Protein AF-A0AAN0JV36-F1 (afdb_monomer)

Solvent-accessible surface area (backbone atoms only — not comparable to full-atom values): 6906 Å² total; per-residue (Å²): 135,84,82,75,78,80,66,51,86,84,63,76,92,45,72,68,55,52,43,62,37,34,51,94,39,16,82,43,27,59,61,54,16,56,71,66,74,36,91,44,90,87,61,74,95,50,91,94,39,35,60,59,49,27,43,50,36,50,50,50,39,62,73,65,67,61,78,85,49,72,66,50,56,46,52,46,20,70,78,36,47,91,74,24,40,66,34,39,54,45,42,32,55,71,53,71,44,63,84,78,72,80,75,80,88,73,86,86,79,92,132

Foldseek 3Di:
DDPPPLPLPPDDQDLVLLLVLCVVLLQCLVLLLVLLVHDLPPPDPDPPCSSVSNSVSVVRSVVVVPPRDLVSVLVSCVVPVPRCVSSNCSSCVSSVHDPVPPPPPDDDDDD

Sequence (111 aa):
MKQKHVLSGDKELNLDAVTRIFGSSAHHYMLIGNGLGVRTADLMPIPGTADINSRYVFQRWFEANRNISWNTLIKLCDNYPDELGKAKSELLKYIGQSPDSASSDTQQLPN

Organism: Amphimedon queenslandica (NCBI:txid400682)

Nearest PDB structures (foldseek):
  8f5h-assembly1_A  TM=2.644E-01  e=2.856E+00  Mus musculus
  5m4y-assembly2_C  TM=2.386E-01  e=7.178E+00  Saccharomyces cerevisiae S288C

Mean predicted aligned error: 8.51 Å

Secondary structure (DSSP, 8-state):
--------TT----HHHHHHHTGGGGGGHHHHHHHTT---TT----TT-HHHHHHHHHHHHHHHTSS-SHHHHHHHHHH-HHHHHHHHHHHHHHHT--GGGG---S-----

Structure (mmCIF, N/CA/C/O backbone):
data_AF-A0AAN0JV36-F1
#
_entry.id   AF-A0AAN0JV36-F1
#
loop_
_atom_site.group_PDB
_atom_site.id
_atom_site.type_symbol
_atom_site.label_atom_id
_atom_site.label_alt_id
_atom_site.label_comp_id
_atom_site.label_asym_id
_atom_site.label_entity_id
_atom_site.label_seq_id
_atom_site.pdbx_PDB_ins_code
_atom_site.Cartn_x
_atom_site.Cartn_y
_atom_site.Cartn_z
_atom_site.occupancy
_atom_site.B_iso_or_equiv
_atom_site.auth_seq_id
_atom_site.auth_comp_id
_atom_site.auth_asym_id
_atom_site.auth_atom_id
_atom_site.pdbx_PDB_model_num
ATOM 1 N N . MET A 1 1 ? -28.336 5.730 24.401 1.00 37.94 1 MET A N 1
ATOM 2 C CA . MET A 1 1 ? -27.187 6.390 23.744 1.00 37.94 1 MET A CA 1
ATOM 3 C C . MET A 1 1 ? -26.679 5.456 22.659 1.00 37.94 1 MET A C 1
ATOM 5 O O . MET A 1 1 ? -26.290 4.344 22.980 1.00 37.94 1 MET A O 1
ATOM 9 N N . LYS A 1 2 ? -26.796 5.826 21.380 1.00 34.12 2 LYS A N 1
ATOM 10 C CA . LYS A 1 2 ? -26.334 4.972 20.278 1.00 34.12 2 LYS A CA 1
ATOM 11 C C . LYS A 1 2 ? -24.830 5.188 20.126 1.00 34.12 2 LYS A C 1
ATOM 13 O O . LYS A 1 2 ? -24.423 6.272 19.716 1.00 34.12 2 LYS A O 1
ATOM 18 N N . GLN A 1 3 ? -24.026 4.193 20.503 1.00 38.31 3 GLN A N 1
ATOM 19 C CA . GLN A 1 3 ? -22.614 4.149 20.134 1.00 38.31 3 GLN A CA 1
ATOM 20 C C . GLN A 1 3 ? -22.547 4.193 18.605 1.00 38.31 3 GLN A C 1
ATOM 22 O O . GLN A 1 3 ? -23.001 3.274 17.924 1.00 38.31 3 GLN A O 1
ATOM 27 N N . LYS A 1 4 ? -22.056 5.304 18.055 1.00 38.88 4 LYS A N 1
ATOM 28 C CA . LYS A 1 4 ? -21.694 5.370 16.644 1.00 38.88 4 LYS A CA 1
ATOM 29 C C . LYS A 1 4 ? -20.395 4.585 16.510 1.00 38.88 4 LYS A C 1
ATOM 31 O O . LYS A 1 4 ? -19.326 5.130 16.757 1.00 38.88 4 LYS A O 1
ATOM 36 N N . HIS A 1 5 ? -20.492 3.315 16.129 1.00 41.75 5 HIS A N 1
ATOM 37 C CA . HIS A 1 5 ? -19.407 2.686 15.388 1.00 41.75 5 HIS A CA 1
ATOM 38 C C . HIS A 1 5 ? -19.176 3.566 14.156 1.00 41.75 5 HIS A C 1
ATOM 40 O O . HIS A 1 5 ? -19.985 3.559 13.228 1.00 41.75 5 HIS A O 1
ATOM 46 N N . VAL A 1 6 ? -18.128 4.390 14.174 1.00 44.47 6 VAL A N 1
ATOM 47 C CA . VAL A 1 6 ? -17.681 5.139 12.996 1.00 44.47 6 VAL A CA 1
ATOM 48 C C . VAL A 1 6 ? -16.983 4.131 12.082 1.00 44.47 6 VAL A C 1
ATOM 50 O O . VAL A 1 6 ? -15.763 4.086 11.962 1.00 44.47 6 VAL A O 1
ATOM 53 N N . LEU A 1 7 ? -17.772 3.249 11.473 1.00 53.59 7 LEU A N 1
ATOM 54 C CA . LEU A 1 7 ? -17.350 2.522 10.289 1.00 53.59 7 LEU A CA 1
ATOM 55 C C . LEU A 1 7 ? -17.380 3.534 9.148 1.00 53.59 7 LEU A C 1
ATOM 57 O O . LEU A 1 7 ? -18.456 3.812 8.640 1.00 53.59 7 LEU A O 1
ATOM 61 N N . SER A 1 8 ? -16.222 4.131 8.838 1.00 56.84 8 SER A N 1
ATOM 62 C CA . SER A 1 8 ? -15.798 4.580 7.497 1.00 56.84 8 SER A CA 1
ATOM 63 C C . SER A 1 8 ? -16.937 4.973 6.531 1.00 56.84 8 SER A C 1
ATOM 65 O O . SER A 1 8 ? -17.032 4.435 5.435 1.00 56.84 8 SER A O 1
ATOM 67 N N . GLY A 1 9 ? -17.843 5.868 6.945 1.00 52.47 9 GLY A N 1
ATOM 68 C CA . GLY A 1 9 ? -19.154 5.991 6.288 1.00 52.47 9 GLY A CA 1
ATOM 69 C C . GLY A 1 9 ? -19.087 6.433 4.827 1.00 52.47 9 GLY A C 1
ATOM 70 O O . GLY A 1 9 ? -19.944 6.049 4.043 1.00 52.47 9 GLY A O 1
ATOM 71 N N . ASP A 1 10 ? -18.025 7.161 4.460 1.00 65.25 10 ASP A N 1
ATOM 72 C CA . ASP A 1 10 ? -17.920 7.829 3.158 1.00 65.25 10 ASP A CA 1
ATOM 73 C C . ASP A 1 10 ? -16.550 7.649 2.471 1.00 65.25 10 ASP A C 1
ATOM 75 O O . ASP A 1 10 ? -16.275 8.297 1.459 1.00 65.25 10 ASP A O 1
ATOM 79 N N . LYS A 1 11 ? -15.634 6.837 3.025 1.00 84.19 11 LYS A N 1
ATOM 80 C CA . LYS A 1 11 ? -14.279 6.667 2.465 1.00 84.19 11 LYS A CA 1
ATOM 81 C C . LYS A 1 11 ? -14.163 5.353 1.712 1.00 84.19 11 LYS A C 1
ATOM 83 O O . LYS A 1 11 ? -13.981 4.288 2.299 1.00 84.19 11 LYS A O 1
ATOM 88 N N . GLU A 1 12 ? -14.230 5.461 0.393 1.00 89.75 12 GLU A N 1
ATOM 89 C CA . GLU A 1 12 ? -14.018 4.338 -0.506 1.00 89.75 12 GLU A CA 1
ATOM 90 C C . GLU A 1 12 ? -12.574 3.826 -0.413 1.00 89.75 12 GLU A C 1
ATOM 92 O O . GLU A 1 12 ? -11.605 4.586 -0.493 1.00 89.75 12 GLU A O 1
ATOM 97 N N . LEU A 1 13 ? -12.438 2.511 -0.253 1.00 94.00 13 LEU A N 1
ATOM 98 C CA . LEU A 1 13 ? -11.164 1.824 -0.392 1.00 94.00 13 LEU A CA 1
ATOM 99 C C . LEU A 1 13 ? -10.874 1.640 -1.884 1.00 94.00 13 LEU A C 1
ATOM 101 O O . LEU A 1 13 ? -11.415 0.738 -2.516 1.00 94.00 13 LEU A O 1
ATOM 105 N N . ASN A 1 14 ? -10.014 2.491 -2.437 1.00 95.88 14 ASN A N 1
ATOM 106 C CA . ASN A 1 14 ? -9.601 2.433 -3.837 1.00 95.88 14 ASN A CA 1
ATOM 107 C C . ASN A 1 14 ? -8.079 2.603 -3.986 1.00 95.88 14 ASN A C 1
ATOM 109 O O . ASN A 1 14 ? -7.368 2.933 -3.030 1.00 95.88 14 ASN A O 1
ATOM 113 N N . LEU A 1 15 ? -7.578 2.343 -5.197 1.00 96.12 15 LEU A N 1
ATOM 114 C CA . LEU A 1 15 ? -6.148 2.356 -5.509 1.00 96.12 15 LEU A CA 1
ATOM 115 C C . LEU A 1 15 ? -5.488 3.710 -5.209 1.00 96.12 15 LEU A C 1
ATOM 117 O O . LEU A 1 15 ? -4.376 3.746 -4.679 1.00 96.12 15 LEU A O 1
ATOM 121 N N . ASP A 1 16 ? -6.172 4.815 -5.500 1.00 95.94 16 ASP A N 1
ATOM 122 C CA . ASP A 1 16 ? -5.634 6.160 -5.285 1.00 95.94 16 ASP A CA 1
ATOM 123 C C . ASP A 1 16 ? -5.505 6.479 -3.793 1.00 95.94 16 ASP A C 1
ATOM 125 O O . ASP A 1 16 ? -4.486 7.021 -3.354 1.00 95.94 16 ASP A O 1
ATOM 129 N N . ALA A 1 17 ? -6.502 6.087 -2.993 1.00 96.31 17 ALA A N 1
ATOM 130 C CA . ALA A 1 17 ? -6.473 6.259 -1.548 1.00 96.31 17 ALA A CA 1
ATOM 131 C C . ALA A 1 17 ? -5.292 5.504 -0.922 1.00 96.31 17 ALA A C 1
ATOM 133 O O . ALA A 1 17 ? -4.495 6.108 -0.200 1.00 96.31 17 ALA A O 1
ATOM 134 N N . VAL A 1 18 ? -5.129 4.212 -1.231 1.00 97.00 18 VAL A N 1
ATOM 135 C CA . VAL A 1 18 ? -4.041 3.410 -0.640 1.00 97.00 18 VAL A CA 1
ATOM 136 C C . VAL A 1 18 ? -2.664 3.854 -1.131 1.00 97.00 18 VAL A C 1
ATOM 138 O O . VAL A 1 18 ? -1.742 3.945 -0.326 1.00 97.00 18 VAL A O 1
ATOM 141 N N . THR A 1 19 ? -2.528 4.233 -2.405 1.00 96.38 19 THR A N 1
ATOM 142 C CA . THR A 1 19 ? -1.252 4.738 -2.943 1.00 96.38 19 THR A CA 1
ATOM 143 C C . THR A 1 19 ? -0.844 6.032 -2.240 1.00 96.38 19 THR A C 1
ATOM 145 O O . THR A 1 19 ? 0.322 6.212 -1.895 1.00 96.38 19 THR A O 1
ATOM 148 N N . ARG A 1 20 ? -1.804 6.922 -1.954 1.00 95.81 20 ARG A N 1
ATOM 149 C CA . ARG A 1 20 ? -1.537 8.162 -1.217 1.00 95.81 20 ARG A CA 1
ATOM 150 C C . ARG A 1 20 ? -1.170 7.906 0.246 1.00 95.81 20 ARG A C 1
ATOM 152 O O . ARG A 1 20 ? -0.234 8.527 0.740 1.00 95.81 20 ARG A O 1
ATOM 159 N N . ILE A 1 21 ? -1.889 7.014 0.927 1.00 97.31 21 ILE A N 1
ATOM 160 C CA . ILE A 1 21 ? -1.645 6.673 2.340 1.00 97.31 21 ILE A CA 1
ATOM 161 C C . ILE A 1 21 ? -0.256 6.049 2.522 1.00 97.31 21 ILE A C 1
ATOM 163 O O . ILE A 1 21 ? 0.470 6.405 3.448 1.00 97.31 21 ILE A O 1
ATOM 167 N N . PHE A 1 22 ? 0.131 5.146 1.622 1.00 97.56 22 PHE A N 1
ATOM 168 C CA . PHE A 1 22 ? 1.395 4.414 1.703 1.00 97.56 22 PHE A CA 1
ATOM 169 C C . PHE A 1 22 ? 2.546 5.088 0.948 1.00 97.56 22 PHE A C 1
ATOM 171 O O . PHE A 1 22 ? 3.643 4.537 0.918 1.00 97.56 22 PHE A O 1
ATOM 178 N N . GLY A 1 23 ? 2.346 6.283 0.382 1.00 96.00 23 GLY A N 1
ATOM 179 C CA . GLY A 1 23 ? 3.361 6.959 -0.433 1.00 96.00 23 GLY A CA 1
ATOM 180 C C . GLY A 1 23 ? 4.684 7.173 0.307 1.00 96.00 23 GLY A C 1
ATOM 181 O O . GLY A 1 23 ? 5.754 6.921 -0.238 1.00 96.00 23 GLY A O 1
ATOM 182 N N . SER A 1 24 ? 4.643 7.525 1.598 1.00 94.25 24 SER A N 1
ATOM 183 C CA . SER A 1 24 ? 5.874 7.659 2.394 1.00 94.25 24 SER A CA 1
ATOM 184 C C . SER A 1 24 ? 6.567 6.336 2.721 1.00 94.25 24 SER A C 1
ATOM 186 O O . SER A 1 24 ? 7.663 6.377 3.260 1.00 94.25 24 SER A O 1
ATOM 188 N N . SER A 1 25 ? 5.931 5.199 2.438 1.00 96.81 25 SER A N 1
ATOM 189 C CA . SER A 1 25 ? 6.436 3.843 2.674 1.00 96.81 25 SER A CA 1
ATOM 190 C C . SER A 1 25 ? 6.574 3.055 1.363 1.00 96.81 25 SER A C 1
ATOM 192 O O . SER A 1 25 ? 6.752 1.838 1.390 1.00 96.81 25 SER A O 1
ATOM 194 N N . ALA A 1 26 ? 6.514 3.718 0.201 1.00 96.06 26 ALA A N 1
ATOM 195 C CA . ALA A 1 26 ? 6.531 3.058 -1.104 1.00 96.06 26 ALA A CA 1
ATOM 196 C C . ALA A 1 26 ? 7.798 2.219 -1.347 1.00 96.06 26 ALA A C 1
ATOM 198 O O . ALA A 1 26 ? 7.757 1.188 -2.015 1.00 96.06 26 ALA A O 1
ATOM 199 N N . HIS A 1 27 ? 8.925 2.606 -0.749 1.00 96.12 27 HIS A N 1
ATOM 200 C CA . HIS A 1 27 ? 10.187 1.858 -0.790 1.00 96.12 27 HIS A CA 1
ATOM 201 C C . HIS A 1 27 ? 10.098 0.478 -0.111 1.00 96.12 27 HIS A C 1
ATOM 203 O O . HIS A 1 27 ? 10.904 -0.396 -0.420 1.00 96.12 27 HIS A O 1
ATOM 209 N N . HIS A 1 28 ? 9.076 0.235 0.715 1.00 97.12 28 HIS A N 1
ATOM 210 C CA . HIS A 1 28 ? 8.772 -1.067 1.314 1.00 97.12 28 HIS A CA 1
ATOM 211 C C . HIS A 1 28 ? 7.801 -1.917 0.471 1.00 97.12 28 HIS A C 1
ATOM 213 O O . HIS A 1 28 ? 7.208 -2.858 0.993 1.00 97.12 28 HIS A O 1
ATOM 219 N N . TYR A 1 29 ? 7.625 -1.638 -0.828 1.00 97.12 29 TYR A N 1
ATOM 220 C CA . TYR A 1 29 ? 6.660 -2.347 -1.687 1.00 97.12 29 TYR A CA 1
ATOM 221 C C . TYR A 1 29 ? 6.783 -3.882 -1.645 1.00 97.12 29 TYR A C 1
ATOM 223 O O . TYR A 1 29 ? 5.768 -4.570 -1.706 1.00 97.12 29 TYR A O 1
ATOM 231 N N . MET A 1 30 ? 7.992 -4.440 -1.498 1.00 97.06 30 MET A N 1
ATOM 232 C CA . MET A 1 30 ? 8.178 -5.894 -1.373 1.00 97.06 30 MET A CA 1
ATOM 233 C C . MET A 1 30 ? 7.585 -6.443 -0.069 1.00 97.06 30 MET A C 1
ATOM 235 O O . MET A 1 30 ? 6.882 -7.450 -0.092 1.00 97.06 30 MET A O 1
ATOM 239 N N . LEU A 1 31 ? 7.834 -5.758 1.052 1.00 97.69 31 LEU A N 1
ATOM 240 C CA . LEU A 1 31 ? 7.286 -6.096 2.368 1.00 97.69 31 LEU A CA 1
ATOM 241 C C . LEU A 1 31 ? 5.761 -5.956 2.366 1.00 97.69 31 LEU A C 1
ATOM 243 O O . LEU A 1 31 ? 5.064 -6.880 2.780 1.00 97.69 31 LEU A O 1
ATOM 247 N N . ILE A 1 32 ? 5.247 -4.851 1.817 1.00 97.88 32 ILE A N 1
ATOM 248 C CA . ILE A 1 32 ? 3.807 -4.611 1.658 1.00 97.88 32 ILE A CA 1
ATOM 249 C C . ILE A 1 32 ? 3.178 -5.738 0.832 1.00 97.88 32 ILE A C 1
ATOM 251 O O . ILE A 1 32 ? 2.185 -6.327 1.250 1.00 97.88 32 ILE A O 1
ATOM 255 N N . GLY A 1 33 ? 3.768 -6.083 -0.315 1.00 97.12 33 GLY A N 1
ATOM 256 C CA . GLY A 1 33 ? 3.233 -7.128 -1.185 1.00 97.12 33 GLY A CA 1
ATOM 257 C C . GLY A 1 33 ? 3.215 -8.501 -0.523 1.00 97.12 33 GLY A C 1
ATOM 258 O O . GLY A 1 33 ? 2.199 -9.190 -0.588 1.00 97.12 33 GLY A O 1
ATOM 259 N N . ASN A 1 34 ? 4.279 -8.862 0.195 1.00 96.62 34 ASN A N 1
ATOM 260 C CA . ASN A 1 34 ? 4.328 -10.111 0.952 1.00 96.62 34 ASN A CA 1
ATOM 261 C C . ASN A 1 34 ? 3.256 -10.152 2.052 1.00 96.62 34 ASN A C 1
ATOM 263 O O . ASN A 1 34 ? 2.545 -11.149 2.168 1.00 96.62 34 ASN A O 1
ATOM 267 N N . GLY A 1 35 ? 3.090 -9.066 2.813 1.00 96.25 35 GLY A N 1
ATOM 268 C CA . GLY A 1 35 ? 2.060 -8.974 3.850 1.00 96.25 35 GLY A CA 1
ATOM 269 C C . GLY A 1 35 ? 0.626 -8.980 3.302 1.00 96.25 35 GLY A C 1
ATOM 270 O O . GLY A 1 35 ? -0.287 -9.451 3.975 1.00 96.25 35 GLY A O 1
ATOM 271 N N . LEU A 1 36 ? 0.428 -8.526 2.060 1.00 96.75 36 LEU A N 1
ATOM 272 C CA . LEU A 1 36 ? -0.846 -8.610 1.333 1.00 96.75 36 LEU A CA 1
ATOM 273 C C . LEU A 1 36 ? -1.025 -9.923 0.550 1.00 96.75 36 LEU A C 1
ATOM 275 O O . LEU A 1 36 ? -2.072 -10.132 -0.064 1.00 96.75 36 LEU A O 1
ATOM 279 N N . GLY A 1 37 ? -0.028 -10.812 0.560 1.00 96.00 37 GLY A N 1
ATOM 280 C CA . GLY A 1 37 ? -0.074 -12.092 -0.145 1.00 96.00 37 GLY A CA 1
ATOM 281 C C . GLY A 1 37 ? -0.055 -11.970 -1.672 1.00 96.00 37 GLY A C 1
ATOM 282 O O . GLY A 1 37 ? -0.603 -12.834 -2.358 1.00 96.00 37 GLY A O 1
ATOM 283 N N . VAL A 1 38 ? 0.556 -10.915 -2.217 1.00 96.50 38 VAL A N 1
ATOM 284 C CA . VAL A 1 38 ? 0.698 -10.704 -3.665 1.00 96.50 38 VAL A CA 1
ATOM 285 C C . VAL A 1 38 ? 2.147 -10.827 -4.115 1.00 96.50 38 VAL A C 1
ATOM 287 O O . VAL A 1 38 ? 3.089 -10.491 -3.401 1.00 96.50 38 VAL A O 1
ATOM 290 N N . ARG A 1 39 ? 2.338 -11.312 -5.343 1.00 95.44 39 ARG A N 1
ATOM 291 C CA . ARG A 1 39 ? 3.667 -11.529 -5.920 1.00 95.44 39 ARG A CA 1
ATOM 292 C C . ARG A 1 39 ? 4.391 -10.200 -6.154 1.00 95.44 39 ARG A C 1
ATOM 294 O O . ARG A 1 39 ? 3.827 -9.289 -6.757 1.00 95.44 39 ARG A O 1
ATOM 301 N N . THR A 1 40 ? 5.665 -10.150 -5.770 1.00 96.12 40 THR A N 1
ATOM 302 C CA . THR A 1 40 ? 6.573 -9.003 -5.976 1.00 96.12 40 THR A CA 1
ATOM 303 C C . THR A 1 40 ? 7.867 -9.372 -6.705 1.00 96.12 40 THR A C 1
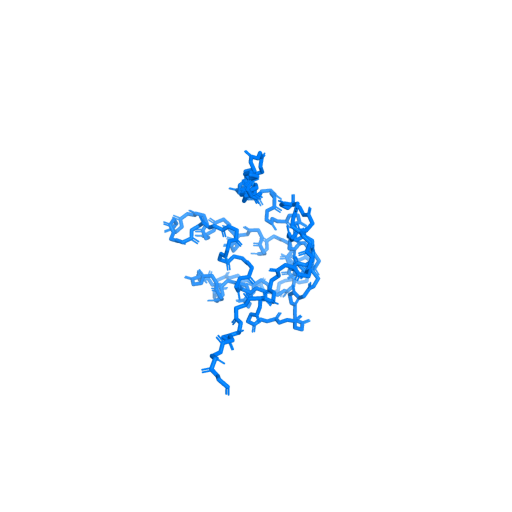ATOM 305 O O . THR A 1 40 ? 8.626 -8.487 -7.073 1.00 96.12 40 THR A O 1
ATOM 308 N N . ALA A 1 41 ? 8.113 -10.663 -6.958 1.00 93.50 41 ALA A N 1
ATOM 309 C CA . ALA A 1 41 ? 9.376 -11.173 -7.505 1.00 93.50 41 ALA A CA 1
ATOM 310 C C . ALA A 1 41 ? 9.741 -10.649 -8.909 1.00 93.50 41 ALA A C 1
ATOM 312 O O . ALA A 1 41 ? 10.890 -10.733 -9.323 1.00 93.50 41 ALA A O 1
ATOM 313 N N . ASP A 1 42 ? 8.763 -10.154 -9.660 1.00 93.38 42 ASP A N 1
ATOM 314 C CA . ASP A 1 42 ? 8.935 -9.549 -10.983 1.00 93.38 42 ASP A CA 1
ATOM 315 C C . ASP A 1 42 ? 9.052 -8.016 -10.945 1.00 93.38 42 ASP A C 1
ATOM 317 O O . ASP A 1 42 ? 9.280 -7.393 -11.979 1.00 93.38 42 ASP A O 1
ATOM 321 N N . LEU A 1 43 ? 8.916 -7.402 -9.767 1.00 93.81 43 LEU A N 1
ATOM 322 C CA . LEU A 1 43 ? 9.133 -5.973 -9.576 1.00 93.81 43 LEU A CA 1
ATOM 323 C C . LEU A 1 43 ? 10.622 -5.728 -9.329 1.00 93.81 43 LEU A C 1
ATOM 325 O O . LEU A 1 43 ? 11.201 -6.237 -8.371 1.00 93.81 43 LEU A O 1
ATOM 329 N N . MET A 1 44 ? 11.248 -4.946 -10.206 1.00 89.44 44 MET A N 1
ATOM 330 C CA . MET A 1 44 ? 12.671 -4.639 -10.105 1.00 89.44 44 MET A CA 1
ATOM 331 C C . MET A 1 44 ? 12.903 -3.395 -9.234 1.00 89.44 44 MET A C 1
ATOM 333 O O . MET A 1 44 ? 12.241 -2.373 -9.449 1.00 89.44 44 MET A O 1
ATOM 337 N N . PRO A 1 45 ? 13.866 -3.422 -8.295 1.00 86.12 45 PRO A N 1
ATOM 338 C CA . PRO A 1 45 ? 14.242 -2.261 -7.495 1.00 86.12 45 PRO A CA 1
ATOM 339 C C . PRO A 1 45 ? 15.091 -1.288 -8.327 1.00 86.12 45 PRO A C 1
ATOM 341 O O . PRO A 1 45 ? 16.311 -1.223 -8.190 1.00 86.12 45 PRO A O 1
ATOM 344 N N . ILE A 1 46 ? 14.443 -0.530 -9.211 1.00 91.31 46 ILE A N 1
ATOM 345 C CA . ILE A 1 46 ? 15.093 0.536 -9.981 1.00 91.31 46 ILE A CA 1
ATOM 346 C C . ILE A 1 46 ? 15.038 1.833 -9.155 1.00 91.31 46 ILE A C 1
ATOM 348 O O . ILE A 1 46 ? 13.952 2.202 -8.686 1.00 91.31 46 ILE A O 1
ATOM 352 N N . PRO A 1 47 ? 16.161 2.555 -8.970 1.00 89.12 47 PRO A N 1
ATOM 353 C CA . PRO A 1 47 ? 16.159 3.848 -8.289 1.00 89.12 47 PRO A CA 1
ATOM 354 C C . PRO A 1 47 ? 15.081 4.791 -8.844 1.00 89.12 47 PRO A C 1
ATOM 356 O O . PRO A 1 47 ? 14.939 4.938 -10.055 1.00 89.12 47 PRO A O 1
ATOM 359 N N . GLY A 1 48 ? 14.298 5.407 -7.956 1.00 88.94 48 GLY A N 1
ATOM 360 C CA . GLY A 1 48 ? 13.222 6.333 -8.334 1.00 88.94 48 GLY A CA 1
ATOM 361 C C . GLY A 1 48 ? 11.899 5.688 -8.775 1.00 88.94 48 GLY A C 1
ATOM 362 O O . GLY A 1 48 ? 10.975 6.414 -9.120 1.00 88.94 48 GLY A O 1
ATOM 363 N N . THR A 1 49 ? 11.763 4.355 -8.743 1.00 91.94 49 THR A N 1
ATOM 364 C CA . THR A 1 49 ? 10.529 3.655 -9.180 1.00 91.94 49 THR A CA 1
ATOM 365 C C . THR A 1 49 ? 9.696 3.057 -8.042 1.00 91.94 49 THR A C 1
ATOM 367 O O . THR A 1 49 ? 8.703 2.375 -8.291 1.00 91.94 49 THR A O 1
ATOM 370 N N . ALA A 1 50 ? 10.067 3.317 -6.786 1.00 94.12 50 ALA A N 1
ATOM 371 C CA . ALA A 1 50 ? 9.404 2.739 -5.616 1.00 94.12 50 ALA A CA 1
ATOM 372 C C . ALA A 1 50 ? 7.887 2.999 -5.595 1.00 94.12 50 ALA A C 1
ATOM 374 O O . ALA A 1 50 ? 7.117 2.075 -5.342 1.00 94.12 50 ALA A O 1
ATOM 375 N N . ASP A 1 51 ? 7.455 4.215 -5.941 1.00 94.88 51 ASP A N 1
ATOM 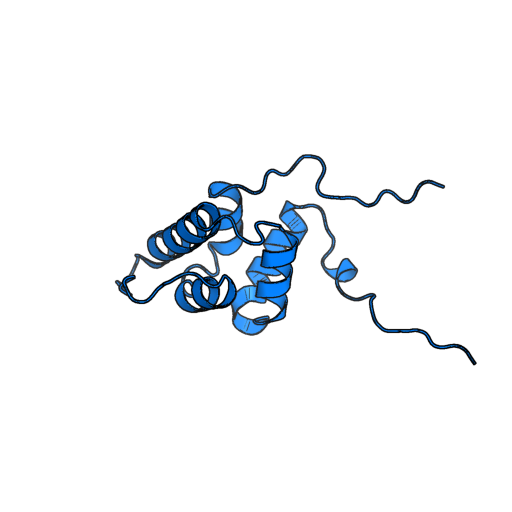376 C CA . ASP A 1 51 ? 6.033 4.584 -6.001 1.00 94.88 51 ASP A CA 1
ATOM 377 C C . ASP A 1 51 ? 5.269 3.770 -7.052 1.00 94.88 51 ASP A C 1
ATOM 379 O O . ASP A 1 51 ? 4.159 3.299 -6.804 1.00 94.88 51 ASP A O 1
ATOM 383 N N . IL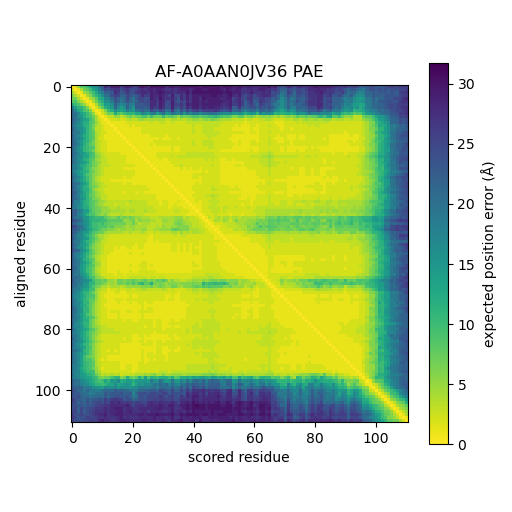E A 1 52 ? 5.891 3.539 -8.212 1.00 96.00 52 ILE A N 1
ATOM 384 C CA . ILE A 1 52 ? 5.324 2.734 -9.299 1.00 96.00 52 ILE A CA 1
ATOM 385 C C . ILE A 1 52 ? 5.169 1.280 -8.840 1.00 96.00 52 ILE A C 1
ATOM 387 O O . ILE A 1 52 ? 4.097 0.693 -8.989 1.00 96.00 52 ILE A O 1
ATOM 391 N N . ASN A 1 53 ? 6.212 0.709 -8.234 1.00 96.75 53 ASN A N 1
ATOM 392 C CA . ASN A 1 53 ? 6.178 -0.664 -7.734 1.00 96.75 53 ASN A CA 1
ATOM 393 C C . ASN A 1 53 ? 5.162 -0.836 -6.596 1.00 96.75 53 ASN A C 1
ATOM 395 O O . ASN A 1 53 ? 4.419 -1.816 -6.584 1.00 96.75 53 ASN A O 1
ATOM 399 N N . SER A 1 54 ? 5.072 0.128 -5.676 1.00 96.62 54 SER A N 1
ATOM 400 C CA . SER A 1 54 ? 4.065 0.137 -4.610 1.00 96.62 54 SER A CA 1
ATOM 401 C C . SER A 1 54 ? 2.644 0.195 -5.180 1.00 96.62 54 SER A C 1
ATOM 403 O O . SER A 1 54 ? 1.789 -0.606 -4.797 1.00 96.62 54 SER A O 1
ATOM 405 N N . ARG A 1 55 ? 2.402 1.049 -6.183 1.00 97.62 55 ARG A N 1
ATOM 406 C CA . ARG A 1 55 ? 1.111 1.105 -6.882 1.00 97.62 55 ARG A CA 1
ATOM 407 C 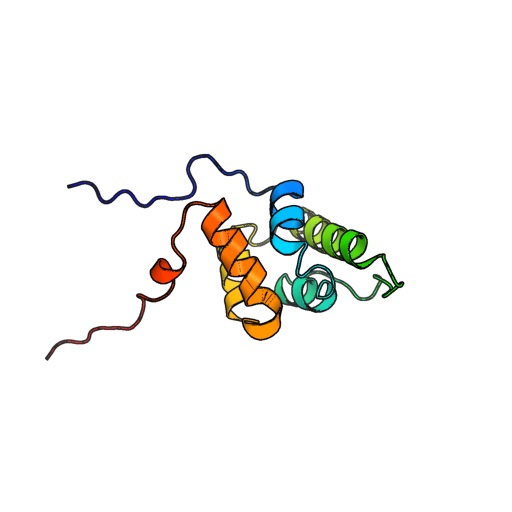C . ARG A 1 55 ? 0.765 -0.224 -7.560 1.00 97.62 55 ARG A C 1
ATOM 409 O O . ARG A 1 55 ? -0.377 -0.666 -7.454 1.00 97.62 55 ARG A O 1
ATOM 416 N N . TYR A 1 56 ? 1.726 -0.886 -8.211 1.00 97.69 56 TYR A N 1
ATOM 417 C CA . TYR A 1 56 ? 1.502 -2.211 -8.805 1.00 97.69 56 TYR A CA 1
ATOM 418 C C . TYR A 1 56 ? 1.159 -3.276 -7.764 1.00 97.69 56 TYR A C 1
ATOM 420 O O . TYR A 1 56 ? 0.301 -4.120 -8.018 1.00 97.69 56 TYR A O 1
ATOM 428 N N . VAL A 1 57 ? 1.787 -3.234 -6.589 1.00 98.00 57 VAL A N 1
ATOM 429 C CA . VAL A 1 57 ? 1.451 -4.128 -5.474 1.00 98.00 57 VAL A CA 1
ATOM 430 C C . VAL A 1 57 ? -0.006 -3.952 -5.053 1.00 98.00 57 VAL A C 1
ATOM 432 O O . VAL A 1 57 ? -0.734 -4.942 -4.967 1.00 98.00 57 VAL A O 1
ATOM 435 N N . PHE A 1 58 ? -0.462 -2.713 -4.859 1.00 98.12 58 PHE A N 1
ATOM 436 C CA . PHE A 1 58 ? -1.861 -2.461 -4.517 1.00 98.12 58 PHE A CA 1
ATOM 437 C C . PHE A 1 58 ? -2.810 -2.869 -5.639 1.00 98.12 58 PHE A C 1
ATOM 439 O O . PHE A 1 58 ? -3.826 -3.497 -5.359 1.00 98.12 58 PHE A O 1
ATOM 446 N N . GLN A 1 59 ? -2.471 -2.591 -6.899 1.00 97.88 59 GLN A N 1
ATOM 447 C CA . GLN A 1 59 ? -3.271 -3.031 -8.041 1.00 97.88 59 GLN A CA 1
ATOM 448 C C . GLN A 1 59 ? -3.459 -4.556 -8.035 1.00 97.88 59 GLN A C 1
ATOM 450 O O . GLN A 1 59 ? -4.592 -5.027 -8.093 1.00 97.88 59 GLN A O 1
ATOM 455 N N . ARG A 1 60 ? -2.376 -5.325 -7.862 1.00 97.88 60 ARG A N 1
ATOM 456 C CA . ARG A 1 60 ? -2.441 -6.794 -7.753 1.00 97.88 60 ARG A CA 1
ATOM 457 C C . ARG A 1 60 ? -3.282 -7.252 -6.573 1.00 97.88 60 ARG A C 1
ATOM 459 O O . ARG A 1 60 ? -3.958 -8.270 -6.665 1.00 97.88 60 ARG A O 1
ATOM 466 N N . TRP A 1 61 ? -3.229 -6.525 -5.460 1.00 98.00 61 TRP A N 1
ATOM 467 C CA . TRP A 1 61 ? -4.035 -6.835 -4.285 1.00 98.00 61 TRP A CA 1
ATOM 468 C C . TRP A 1 61 ? -5.526 -6.641 -4.569 1.00 98.00 61 TRP A C 1
ATOM 470 O O . TRP A 1 61 ? -6.295 -7.572 -4.339 1.00 98.00 61 TRP A O 1
ATOM 480 N N . PHE A 1 62 ? -5.926 -5.514 -5.167 1.00 96.44 62 PHE A N 1
ATOM 481 C CA . PHE A 1 62 ? -7.307 -5.301 -5.616 1.00 96.44 62 PHE A CA 1
ATOM 482 C C . PHE A 1 62 ? -7.755 -6.362 -6.637 1.00 96.44 62 PHE A C 1
ATOM 484 O O . PHE A 1 62 ? -8.843 -6.916 -6.495 1.00 96.44 62 PHE A O 1
ATOM 491 N N . GLU A 1 63 ? -6.910 -6.704 -7.615 1.00 96.62 63 GLU A N 1
ATOM 492 C CA . GLU A 1 63 ? -7.191 -7.735 -8.630 1.00 96.62 63 GLU A CA 1
ATOM 493 C C . GLU A 1 63 ? -7.316 -9.146 -8.035 1.00 96.62 63 GLU A C 1
ATOM 495 O O . GLU A 1 63 ? -8.140 -9.941 -8.486 1.00 96.62 63 GLU A O 1
ATOM 500 N N . ALA A 1 64 ? -6.539 -9.464 -6.994 1.00 94.12 64 ALA A N 1
ATOM 501 C CA . ALA A 1 64 ? -6.642 -10.737 -6.285 1.00 94.12 64 ALA A CA 1
ATOM 502 C C . ALA A 1 64 ? -7.982 -10.885 -5.543 1.00 94.12 64 ALA A C 1
ATOM 504 O O . ALA A 1 64 ? -8.381 -12.014 -5.249 1.00 94.12 64 ALA A O 1
ATOM 505 N N . ASN A 1 65 ? -8.659 -9.766 -5.246 1.00 90.12 65 ASN A N 1
ATOM 506 C CA . ASN A 1 65 ? -9.986 -9.682 -4.631 1.00 90.12 65 ASN A CA 1
ATOM 507 C C . ASN A 1 65 ? -10.147 -10.552 -3.366 1.00 90.12 65 ASN A C 1
ATOM 509 O O . ASN A 1 65 ? -11.181 -11.178 -3.130 1.00 90.12 65 ASN A O 1
ATOM 513 N N . ARG A 1 66 ? -9.091 -10.625 -2.547 1.00 83.81 66 ARG A N 1
AT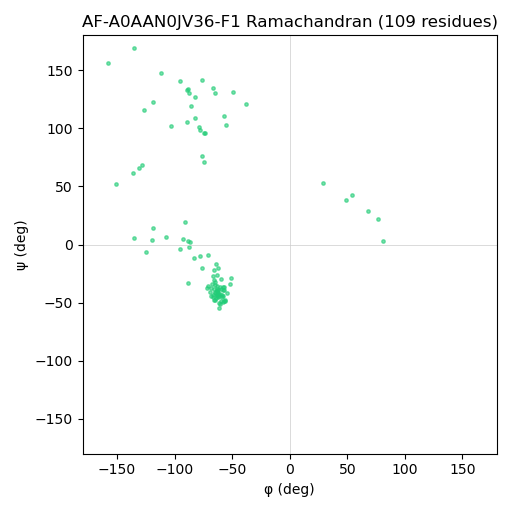OM 514 C CA . ARG A 1 66 ? -9.062 -11.389 -1.292 1.00 83.81 66 ARG A CA 1
ATOM 515 C C . ARG A 1 66 ? -8.818 -10.450 -0.124 1.00 83.81 66 ARG A C 1
ATOM 517 O O . ARG A 1 66 ? -7.792 -9.780 -0.071 1.00 83.81 66 ARG A O 1
ATOM 524 N N . ASN A 1 67 ? -9.738 -10.454 0.842 1.00 88.62 67 ASN A N 1
ATOM 525 C CA . ASN A 1 67 ? -9.625 -9.687 2.087 1.00 88.62 67 ASN A CA 1
ATOM 526 C C . ASN A 1 67 ? -9.361 -8.185 1.851 1.00 88.62 67 ASN A C 1
ATOM 528 O O . ASN A 1 67 ? -8.528 -7.583 2.527 1.00 88.62 67 ASN A O 1
ATOM 532 N N . ILE A 1 68 ? -10.059 -7.577 0.888 1.00 93.31 68 ILE A N 1
ATOM 533 C CA . ILE A 1 68 ? -9.916 -6.153 0.556 1.00 93.31 68 ILE A CA 1
ATOM 534 C C . ILE A 1 68 ? -10.671 -5.323 1.594 1.00 93.31 68 ILE A C 1
ATOM 536 O O . ILE A 1 68 ? -11.895 -5.226 1.561 1.00 93.31 68 ILE A O 1
ATOM 540 N N . SER A 1 69 ? -9.953 -4.782 2.580 1.00 95.38 69 SER A N 1
ATOM 541 C CA . SER A 1 69 ? -10.548 -3.968 3.644 1.00 95.38 69 SER A CA 1
ATOM 542 C C . SER A 1 69 ? -9.523 -3.041 4.299 1.00 95.38 69 SER A C 1
ATOM 544 O O . SER A 1 69 ? -8.330 -3.346 4.328 1.00 95.38 69 SER A O 1
ATOM 546 N N . TRP A 1 70 ? -9.993 -1.944 4.906 1.00 95.31 70 TRP A N 1
ATOM 547 C CA . TRP A 1 70 ? -9.155 -1.077 5.744 1.00 95.31 70 TRP A CA 1
ATOM 548 C C . TRP A 1 70 ? -8.499 -1.846 6.899 1.00 95.31 70 TRP A C 1
ATOM 550 O O . TRP A 1 70 ? -7.338 -1.608 7.212 1.00 95.31 70 TRP A O 1
ATOM 560 N N . ASN A 1 71 ? -9.205 -2.820 7.482 1.00 95.25 71 ASN A N 1
ATOM 561 C CA . ASN A 1 71 ? -8.689 -3.661 8.564 1.00 95.25 71 ASN A CA 1
ATOM 562 C C . ASN A 1 71 ? -7.481 -4.505 8.131 1.00 95.25 71 ASN A C 1
ATOM 564 O O . ASN A 1 71 ? -6.552 -4.697 8.907 1.00 95.25 71 ASN A O 1
ATOM 568 N N . THR A 1 72 ? -7.464 -4.983 6.884 1.00 97.00 72 THR A N 1
ATOM 569 C CA . THR A 1 72 ? -6.314 -5.713 6.326 1.00 97.00 72 THR A CA 1
ATOM 570 C C . THR A 1 72 ? -5.071 -4.828 6.285 1.00 97.00 72 THR A C 1
ATOM 572 O O . THR A 1 72 ? -3.991 -5.269 6.667 1.00 97.00 72 THR A O 1
ATOM 575 N N . LEU A 1 73 ? -5.228 -3.566 5.882 1.00 97.56 73 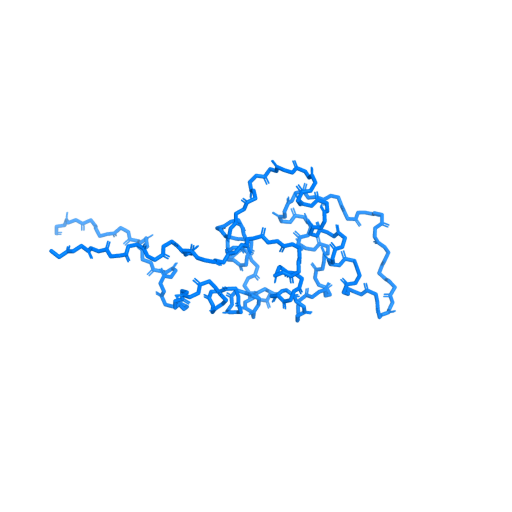LEU A N 1
ATOM 576 C CA . LEU A 1 73 ? -4.135 -2.595 5.844 1.00 97.56 73 LEU A CA 1
ATOM 577 C C . LEU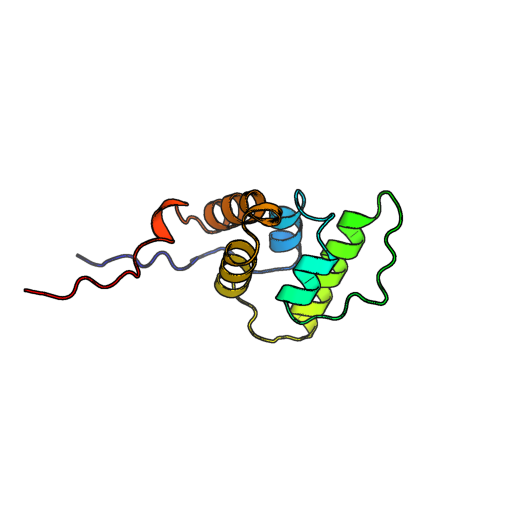 A 1 73 ? -3.695 -2.156 7.250 1.00 97.56 73 LEU A C 1
ATOM 579 O O . LEU A 1 73 ? -2.504 -1.987 7.478 1.00 97.56 73 LEU A O 1
ATOM 583 N N . ILE A 1 74 ? -4.622 -2.025 8.205 1.00 96.56 74 ILE A N 1
ATOM 584 C CA . ILE A 1 74 ? -4.286 -1.747 9.613 1.00 96.56 74 ILE A CA 1
ATOM 585 C C . ILE A 1 74 ? -3.436 -2.885 10.186 1.00 96.56 74 ILE A C 1
ATOM 587 O O . ILE A 1 74 ? -2.342 -2.630 10.679 1.00 96.56 74 ILE A O 1
ATOM 591 N N . LYS A 1 75 ? -3.884 -4.138 10.024 1.00 96.88 75 LYS A N 1
ATOM 592 C CA . LYS A 1 75 ? -3.136 -5.325 10.465 1.00 96.88 75 LYS A CA 1
ATOM 593 C C . LYS A 1 75 ? -1.769 -5.438 9.800 1.00 96.88 75 LYS A C 1
ATOM 595 O O . LYS A 1 75 ? -0.808 -5.837 10.447 1.00 96.88 75 LYS A O 1
ATOM 600 N N . LEU A 1 76 ? -1.671 -5.087 8.515 1.00 97.75 76 LEU A N 1
ATOM 601 C CA . LEU A 1 76 ? -0.386 -5.021 7.824 1.00 97.75 76 LEU A CA 1
ATOM 602 C C . LEU A 1 76 ? 0.559 -4.054 8.543 1.00 97.75 76 LEU A C 1
ATOM 604 O O . LEU A 1 76 ? 1.697 -4.419 8.819 1.00 97.75 76 LEU A O 1
ATOM 608 N N . CYS A 1 77 ? 0.095 -2.848 8.872 1.00 97.94 77 CYS A N 1
ATOM 609 C CA . CYS A 1 77 ? 0.932 -1.891 9.582 1.00 97.94 77 CYS A CA 1
ATOM 610 C C . CYS A 1 77 ? 1.265 -2.328 11.016 1.00 97.94 77 CYS A C 1
ATOM 612 O O . CYS A 1 77 ? 2.365 -2.051 11.482 1.00 97.94 77 CYS A O 1
ATOM 614 N N . ASP A 1 78 ? 0.351 -3.016 11.701 1.00 97.12 78 ASP A N 1
ATOM 615 C CA . ASP A 1 78 ? 0.590 -3.557 13.047 1.00 97.12 78 ASP A CA 1
ATOM 616 C C . ASP A 1 78 ? 1.676 -4.637 13.064 1.00 97.12 78 ASP A C 1
ATOM 618 O O . ASP A 1 78 ? 2.426 -4.738 14.031 1.00 97.12 78 ASP A O 1
ATOM 622 N N . ASN A 1 79 ? 1.790 -5.415 11.985 1.00 97.56 79 ASN A N 1
ATOM 623 C CA . ASN A 1 79 ? 2.820 -6.443 11.841 1.00 97.56 79 ASN A CA 1
ATOM 624 C C . ASN A 1 79 ? 4.212 -5.871 11.519 1.00 97.56 79 ASN A C 1
ATOM 626 O O . ASN A 1 79 ? 5.205 -6.566 11.721 1.00 97.56 79 ASN A O 1
ATOM 630 N N . TYR A 1 80 ? 4.285 -4.635 11.011 1.00 97.25 80 TYR A N 1
ATOM 631 C CA . TYR A 1 80 ? 5.525 -3.967 10.593 1.00 97.25 80 TYR A CA 1
ATOM 632 C C . TYR A 1 80 ? 5.551 -2.508 11.081 1.00 97.25 80 TYR A C 1
ATOM 634 O O . TYR A 1 80 ? 5.523 -1.577 10.268 1.00 97.25 80 TYR A O 1
ATOM 642 N N . PRO A 1 81 ? 5.525 -2.271 12.405 1.00 96.50 81 PRO A N 1
ATOM 643 C CA . PRO A 1 81 ? 5.357 -0.928 12.955 1.00 96.50 81 PRO A CA 1
ATOM 644 C C . PRO A 1 81 ? 6.541 -0.001 12.645 1.00 96.50 81 PRO A C 1
ATOM 646 O O . PRO A 1 81 ? 6.326 1.198 12.457 1.00 96.50 81 PRO A O 1
ATOM 649 N N . ASP A 1 82 ? 7.757 -0.540 12.527 1.00 97.06 82 ASP A N 1
ATOM 650 C CA . ASP A 1 82 ? 8.967 0.242 12.246 1.00 97.06 82 ASP A CA 1
ATOM 651 C C . ASP A 1 82 ? 8.989 0.751 10.794 1.00 97.06 82 ASP A C 1
ATOM 653 O O . ASP A 1 82 ? 9.370 1.893 10.531 1.00 97.06 82 ASP A O 1
ATOM 657 N N . GLU A 1 83 ? 8.511 -0.055 9.843 1.00 97.75 83 GLU A N 1
ATOM 658 C CA . GLU A 1 83 ? 8.464 0.291 8.419 1.00 97.75 83 GLU A CA 1
ATOM 659 C C . GLU A 1 83 ? 7.176 1.031 8.020 1.00 97.75 83 GLU A C 1
ATOM 661 O O . GLU A 1 83 ? 7.173 1.876 7.115 1.00 97.75 83 GLU A O 1
ATOM 666 N N . LEU A 1 84 ? 6.054 0.707 8.673 1.00 97.88 84 LEU A N 1
ATOM 667 C CA . LEU A 1 84 ? 4.710 1.125 8.260 1.00 9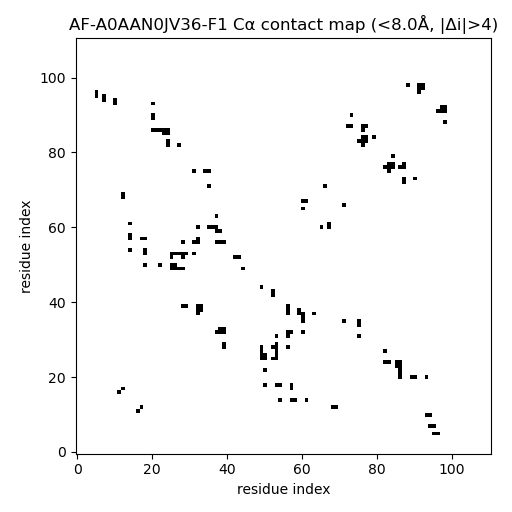7.88 84 LEU A CA 1
ATOM 668 C C . LEU A 1 84 ? 3.965 1.966 9.307 1.00 97.88 84 LEU A C 1
ATOM 670 O O . LEU A 1 84 ? 2.825 2.369 9.059 1.00 97.88 84 LEU A O 1
ATOM 674 N N . GLY A 1 85 ? 4.575 2.316 10.443 1.00 96.62 85 GLY A N 1
ATOM 675 C CA . GLY A 1 85 ? 3.923 3.112 11.494 1.00 96.62 85 GLY A CA 1
ATOM 676 C C . GLY A 1 85 ? 3.411 4.478 11.013 1.00 96.62 85 GLY A C 1
ATOM 677 O O . GLY A 1 85 ? 2.312 4.915 11.378 1.00 96.62 85 GLY A O 1
ATOM 678 N N . LYS A 1 86 ? 4.148 5.134 10.106 1.00 96.69 86 LYS A N 1
ATOM 679 C CA . LYS A 1 86 ? 3.685 6.374 9.461 1.00 96.69 86 LYS A CA 1
ATOM 680 C C . LYS A 1 86 ? 2.481 6.128 8.546 1.00 96.69 86 LYS A C 1
ATOM 682 O O . LYS A 1 86 ? 1.508 6.874 8.622 1.00 96.69 86 LYS A O 1
ATOM 687 N N . ALA A 1 87 ? 2.510 5.062 7.744 1.00 97.19 87 ALA A N 1
ATOM 688 C CA . ALA A 1 87 ? 1.384 4.681 6.892 1.00 97.19 87 ALA A CA 1
ATOM 689 C C . ALA A 1 87 ? 0.135 4.341 7.723 1.00 97.19 87 ALA A C 1
ATOM 691 O O . ALA A 1 87 ? -0.961 4.763 7.365 1.00 97.19 87 ALA A O 1
ATOM 692 N N . LYS A 1 88 ? 0.286 3.670 8.878 1.00 96.94 88 LYS A N 1
ATOM 693 C CA . LYS A 1 88 ? -0.813 3.442 9.837 1.00 96.94 88 LYS A CA 1
ATOM 694 C C . LYS A 1 88 ? -1.448 4.752 10.286 1.00 96.94 88 LYS A C 1
ATOM 696 O O . LYS A 1 88 ? -2.668 4.883 10.278 1.00 96.94 88 LYS A O 1
ATOM 701 N N . SER A 1 89 ? -0.619 5.718 10.671 1.00 95.94 89 SER A N 1
ATOM 702 C CA . SER A 1 89 ? -1.086 7.011 11.173 1.00 95.94 89 SER A CA 1
ATOM 703 C C . SER A 1 89 ? -1.871 7.775 10.100 1.00 95.94 89 SER A C 1
ATOM 705 O O . SER A 1 89 ? -2.961 8.279 10.376 1.00 95.94 89 SER A O 1
ATOM 707 N N . GLU A 1 90 ? -1.369 7.799 8.861 1.00 96.00 90 GLU A N 1
ATOM 708 C CA . GLU A 1 90 ? -2.075 8.393 7.716 1.00 96.00 90 GLU A CA 1
ATOM 709 C C . GLU A 1 90 ? -3.362 7.632 7.367 1.00 96.00 90 GLU A C 1
ATOM 711 O O . GLU A 1 90 ? -4.378 8.259 7.070 1.00 96.00 90 GLU A O 1
ATOM 716 N N . LEU A 1 91 ? -3.359 6.297 7.463 1.00 95.62 91 LEU A N 1
ATOM 717 C CA . LEU A 1 91 ? -4.540 5.462 7.237 1.00 95.62 91 LEU A CA 1
ATOM 718 C C . LEU A 1 91 ? -5.643 5.795 8.239 1.00 95.62 91 LEU A C 1
ATOM 720 O O . LEU A 1 91 ? -6.756 6.119 7.827 1.00 95.62 91 LEU A O 1
ATOM 724 N N . LEU A 1 92 ? -5.340 5.740 9.540 1.00 94.38 92 LEU A N 1
ATOM 725 C CA . LEU A 1 92 ? -6.313 5.998 10.605 1.00 94.38 92 LEU A CA 1
ATOM 726 C C . LEU A 1 92 ? -6.893 7.407 10.474 1.00 94.38 92 LEU A C 1
ATOM 728 O O . LEU A 1 92 ? -8.114 7.572 10.463 1.00 94.38 92 LEU A O 1
ATOM 732 N N . LYS A 1 93 ? -6.034 8.403 10.235 1.00 92.75 93 LYS A N 1
ATOM 733 C CA . LYS A 1 93 ? -6.455 9.777 9.948 1.00 92.75 93 LYS A CA 1
ATOM 734 C C . LYS A 1 93 ? -7.372 9.859 8.725 1.00 92.75 93 LYS A C 1
ATOM 736 O O . LYS A 1 93 ? -8.386 10.553 8.777 1.00 92.75 93 LYS A O 1
ATOM 741 N N . TYR A 1 94 ? -7.044 9.159 7.638 1.00 92.56 94 TYR A N 1
ATOM 742 C CA . TYR A 1 94 ? -7.833 9.165 6.403 1.00 92.56 94 TYR A CA 1
ATOM 743 C C . TYR A 1 94 ? -9.250 8.614 6.609 1.00 92.56 94 TYR A C 1
ATOM 745 O O . TYR A 1 94 ? -10.212 9.198 6.103 1.00 92.56 94 TYR A O 1
ATOM 753 N N . ILE A 1 95 ? -9.389 7.530 7.378 1.00 92.50 95 ILE A N 1
ATOM 754 C CA . ILE A 1 95 ? -10.688 6.900 7.672 1.00 92.50 95 ILE A CA 1
ATOM 755 C C . ILE A 1 95 ? -11.409 7.508 8.887 1.00 92.50 95 ILE A C 1
ATOM 757 O O . ILE A 1 95 ? -12.490 7.039 9.245 1.00 92.50 95 ILE A O 1
ATOM 761 N N . GLY A 1 96 ? -10.840 8.545 9.511 1.00 87.88 96 GLY A N 1
ATOM 762 C CA . GLY A 1 96 ? -11.433 9.251 10.651 1.00 87.88 96 GLY A CA 1
ATOM 763 C C . GLY A 1 96 ? -11.334 8.511 11.990 1.00 87.88 96 GLY A C 1
ATOM 764 O O . GLY A 1 96 ? -12.133 8.779 12.886 1.00 87.88 96 GLY A O 1
ATOM 765 N N . GLN A 1 97 ? -10.386 7.584 12.135 1.00 79.06 97 GLN A N 1
ATOM 766 C CA . GLN A 1 97 ? -10.081 6.908 13.397 1.00 79.06 97 GLN A CA 1
ATOM 767 C C . GLN A 1 97 ? -8.926 7.608 14.127 1.00 79.06 97 GLN A C 1
ATOM 769 O O . GLN A 1 97 ? -7.954 8.040 13.508 1.00 79.06 97 GLN A O 1
ATOM 774 N N . SER A 1 98 ? -9.020 7.710 15.456 1.00 68.44 98 SER A N 1
ATOM 775 C CA . SER A 1 98 ? -7.899 8.176 16.282 1.00 68.44 98 SER A CA 1
ATOM 776 C C . SER A 1 98 ? -6.853 7.056 16.425 1.00 68.44 98 SER A C 1
ATOM 778 O O . SER A 1 98 ? -7.260 5.902 16.609 1.00 68.44 98 SER A O 1
ATOM 780 N N . PRO A 1 99 ? -5.537 7.357 16.405 1.00 58.03 99 PRO A N 1
ATOM 781 C CA . PRO A 1 99 ? -4.466 6.392 16.688 1.00 58.03 99 PRO A CA 1
ATOM 782 C C . PRO A 1 99 ? -4.656 5.604 17.992 1.00 58.03 99 PRO A C 1
ATOM 784 O O . PRO A 1 99 ? -4.261 4.443 18.071 1.00 58.03 99 PRO A O 1
ATOM 787 N N . ASP A 1 100 ? -5.337 6.204 18.969 1.00 57.75 100 ASP A N 1
ATOM 788 C CA . ASP A 1 100 ? -5.550 5.638 20.307 1.00 57.75 100 ASP A CA 1
ATOM 789 C C . ASP A 1 100 ? -6.641 4.552 20.354 1.00 57.75 100 ASP A C 1
ATOM 791 O O . ASP A 1 100 ? -6.790 3.852 21.352 1.00 57.75 100 ASP A O 1
ATOM 795 N N . SER A 1 101 ? -7.409 4.378 19.272 1.00 54.00 101 SER A N 1
ATOM 796 C CA . SER A 1 101 ? -8.557 3.452 19.227 1.00 54.00 101 SER A CA 1
ATOM 797 C C . SER A 1 101 ? -8.162 1.996 18.940 1.00 54.00 101 SER A C 1
ATOM 799 O O . SER A 1 101 ? -8.998 1.105 19.051 1.00 54.00 101 SER A O 1
ATOM 801 N N . ALA A 1 102 ? -6.914 1.746 18.529 1.00 51.72 102 ALA A N 1
ATOM 802 C CA . ALA A 1 102 ? -6.449 0.430 18.077 1.00 51.72 102 ALA A CA 1
ATOM 803 C C . ALA A 1 102 ? -5.910 -0.468 19.212 1.00 51.72 102 ALA A C 1
ATOM 805 O O . ALA A 1 102 ? -5.441 -1.570 18.948 1.00 51.72 102 ALA A O 1
ATOM 806 N N . SER A 1 103 ? -5.969 -0.011 20.468 1.00 46.25 103 SER A N 1
ATOM 807 C CA . SER A 1 103 ? -5.448 -0.725 21.639 1.00 46.25 103 SER A CA 1
ATOM 808 C C . SER A 1 103 ? -6.512 -0.827 22.731 1.00 46.25 103 SER A C 1
ATOM 810 O O . SER A 1 103 ? -6.418 -0.189 23.777 1.00 46.25 103 SER A O 1
ATOM 812 N N . SER A 1 104 ? -7.570 -1.598 22.495 1.00 43.34 104 SER A N 1
ATOM 813 C CA . SER A 1 104 ? -8.532 -1.978 23.541 1.00 43.34 104 SER A CA 1
ATOM 814 C C . SER A 1 104 ? -9.161 -3.336 23.235 1.00 43.34 104 SER A C 1
ATOM 816 O O . SER A 1 104 ? -10.374 -3.472 23.228 1.00 43.34 104 SER A O 1
ATOM 818 N N . ASP A 1 105 ? -8.320 -4.337 22.984 1.00 45.56 105 ASP A N 1
ATOM 819 C CA . ASP A 1 105 ? -8.684 -5.751 23.113 1.00 45.56 105 ASP A CA 1
ATOM 820 C C . ASP A 1 105 ? -7.595 -6.444 23.942 1.00 45.56 105 ASP A C 1
ATOM 822 O O . ASP A 1 105 ? -6.840 -7.290 23.468 1.00 45.56 105 ASP A O 1
ATOM 826 N N . THR A 1 106 ? -7.499 -6.061 25.218 1.00 40.56 106 THR A N 1
ATOM 827 C CA . THR A 1 106 ? -6.867 -6.914 26.226 1.00 40.56 106 THR A CA 1
ATOM 828 C C . THR A 1 106 ? -7.833 -7.090 27.384 1.00 40.56 106 THR A C 1
ATOM 830 O O . THR A 1 106 ? -8.241 -6.144 28.052 1.00 40.56 106 THR A O 1
ATOM 833 N N . GLN A 1 107 ? -8.232 -8.346 27.531 1.00 40.66 107 GLN A N 1
ATOM 834 C CA . GLN A 1 107 ? -9.160 -8.924 28.487 1.00 40.66 107 GLN A CA 1
ATOM 835 C C . GLN A 1 107 ? -9.050 -8.321 29.893 1.00 40.66 107 GLN A C 1
ATOM 837 O O . GLN A 1 107 ? -8.030 -8.455 30.565 1.00 40.66 107 GLN A O 1
ATOM 842 N N . G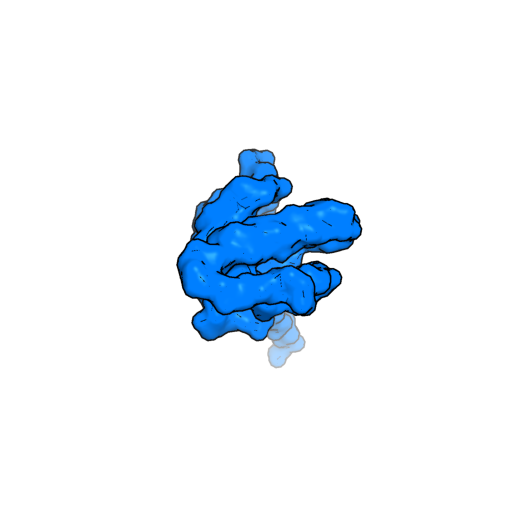LN A 1 108 ? -10.157 -7.762 30.377 1.00 39.25 108 GLN A N 1
ATOM 843 C CA . GLN A 1 108 ? -10.404 -7.631 31.806 1.00 39.25 108 GLN A CA 1
ATOM 844 C C . GLN A 1 108 ? -11.132 -8.906 32.260 1.00 39.25 108 GLN A C 1
ATOM 846 O O . GLN A 1 108 ? -12.304 -9.102 31.938 1.00 39.25 108 GLN A O 1
ATOM 851 N N . LEU A 1 109 ? -10.425 -9.799 32.959 1.00 36.31 109 LEU A N 1
ATOM 852 C CA . LEU A 1 109 ? -11.039 -10.914 33.684 1.00 36.31 109 LEU A CA 1
ATOM 853 C C . LEU A 1 109 ? -11.374 -10.440 35.112 1.00 36.31 109 LEU A C 1
ATOM 855 O O . LEU A 1 109 ? -10.512 -9.827 35.744 1.00 36.31 109 LEU A O 1
ATOM 859 N N . PRO A 1 110 ? -12.582 -10.701 35.637 1.00 58.81 110 PRO A N 1
ATOM 860 C CA . PRO A 1 110 ? -12.925 -10.359 37.010 1.00 58.81 110 PRO A CA 1
ATOM 861 C C . PRO A 1 110 ? -12.409 -11.439 37.972 1.00 58.81 110 PRO A C 1
ATOM 863 O O . PRO A 1 110 ? -12.699 -12.619 37.771 1.00 58.81 110 PRO A O 1
ATOM 866 N N . ASN A 1 111 ? -11.653 -11.051 39.001 1.00 43.75 111 ASN A N 1
ATOM 867 C CA . ASN A 1 111 ? -12.127 -10.973 40.394 1.00 43.75 111 ASN A CA 1
ATOM 868 C C . ASN A 1 111 ? -11.029 -10.395 41.299 1.00 43.75 111 ASN A C 1
ATOM 870 O O . ASN A 1 111 ? -9.914 -10.961 41.294 1.00 43.75 111 ASN A O 1
#

pLDDT: mean 84.78, std 20.13, range [34.12, 98.12]

Radius of gyration: 15.64 Å; Cα contacts (8 Å, |Δi|>4): 98; chains: 1; bounding box: 43×22×51 Å